Protein AF-A0A1B2IXC7-F1 (afdb_monomer_lite)

Organism: NCBI:txid240427

Structure (mmCIF, N/CA/C/O backbone):
data_AF-A0A1B2IXC7-F1
#
_entry.id   AF-A0A1B2IXC7-F1
#
loop_
_atom_site.group_PDB
_atom_site.id
_atom_site.type_symbol
_atom_site.label_atom_id
_atom_site.label_alt_id
_atom_site.label_comp_id
_atom_site.label_asym_id
_atom_site.label_entity_id
_atom_site.label_seq_id
_atom_site.pdbx_PDB_ins_code
_atom_site.Cartn_x
_atom_site.Cartn_y
_atom_site.Cartn_z
_atom_site.occupancy
_atom_site.B_iso_or_equiv
_atom_site.auth_seq_id
_atom_site.auth_comp_id
_atom_site.auth_asym_id
_atom_site.auth_atom_id
_atom_site.pdbx_PDB_model_num
ATOM 1 N N . MET A 1 1 ? 38.044 9.328 -27.432 1.00 54.00 1 MET A N 1
ATOM 2 C CA . MET A 1 1 ? 38.916 10.225 -26.639 1.00 54.00 1 MET A CA 1
ATOM 3 C C . MET A 1 1 ? 38.921 9.750 -25.191 1.00 54.00 1 MET A C 1
ATOM 5 O O . MET A 1 1 ? 37.853 9.432 -24.683 1.00 54.00 1 MET A O 1
ATOM 9 N N . ALA A 1 2 ? 40.086 9.636 -24.548 1.00 66.69 2 ALA A N 1
ATOM 10 C CA . ALA A 1 2 ? 40.189 9.178 -23.159 1.00 66.69 2 ALA A CA 1
ATOM 11 C C . ALA A 1 2 ? 39.837 10.315 -22.181 1.00 66.69 2 ALA A C 1
ATOM 13 O O . ALA A 1 2 ? 40.359 11.419 -22.311 1.00 66.69 2 ALA A O 1
ATOM 14 N N . GLN A 1 3 ? 38.949 10.057 -21.214 1.00 69.56 3 GLN A N 1
ATOM 15 C CA . GLN A 1 3 ? 38.568 11.042 -20.191 1.00 69.56 3 GLN A CA 1
ATOM 16 C C . GLN A 1 3 ? 39.761 11.434 -19.314 1.00 69.56 3 GLN A C 1
ATOM 18 O O . GLN A 1 3 ? 40.492 10.568 -18.823 1.00 69.56 3 GLN A O 1
ATOM 23 N N . THR A 1 4 ? 39.906 12.735 -19.053 1.00 83.31 4 THR A N 1
ATOM 24 C CA . THR A 1 4 ? 40.956 13.253 -18.168 1.00 83.31 4 THR A CA 1
ATOM 25 C C . THR A 1 4 ? 40.693 12.864 -16.711 1.00 83.31 4 THR A C 1
ATOM 27 O O . THR A 1 4 ? 39.558 12.618 -16.296 1.00 83.31 4 THR A O 1
ATOM 30 N N . VAL A 1 5 ? 41.746 12.832 -15.889 1.00 77.94 5 VAL A N 1
ATOM 31 C CA . VAL A 1 5 ? 41.642 12.509 -14.453 1.00 77.94 5 VAL A CA 1
ATOM 32 C C . VAL A 1 5 ? 40.684 13.471 -13.730 1.00 77.94 5 VAL A C 1
ATOM 34 O O . VAL A 1 5 ? 39.933 13.052 -12.849 1.00 77.94 5 VAL A O 1
ATOM 37 N N . ALA A 1 6 ? 40.648 14.741 -14.146 1.00 74.69 6 ALA A N 1
ATOM 38 C CA . ALA A 1 6 ? 39.720 15.745 -13.631 1.00 74.69 6 ALA A CA 1
ATOM 39 C C . ALA A 1 6 ? 38.260 15.453 -14.024 1.00 74.69 6 ALA A C 1
ATOM 41 O O . ALA A 1 6 ? 37.378 15.506 -13.168 1.00 74.69 6 ALA A O 1
ATOM 42 N N . GLN A 1 7 ? 38.006 15.060 -15.279 1.00 73.44 7 GLN A N 1
ATOM 43 C CA . GLN A 1 7 ? 36.675 14.645 -15.740 1.00 73.44 7 GLN A CA 1
ATOM 44 C C . GLN A 1 7 ? 36.192 13.385 -15.013 1.00 73.44 7 GLN A C 1
ATOM 46 O O . GLN A 1 7 ? 35.041 13.336 -14.587 1.00 73.44 7 GLN A O 1
ATOM 51 N N . LYS A 1 8 ? 37.074 12.401 -14.781 1.00 79.38 8 LYS A N 1
ATOM 52 C CA . LYS A 1 8 ? 36.745 11.206 -13.986 1.00 79.38 8 LYS A CA 1
ATOM 53 C C . LYS A 1 8 ? 36.368 11.556 -12.546 1.00 79.38 8 LYS A C 1
ATOM 55 O O . LYS A 1 8 ? 35.348 11.072 -12.063 1.00 79.38 8 LYS A O 1
ATOM 60 N N . LYS A 1 9 ? 37.138 12.417 -11.869 1.00 78.56 9 LYS A N 1
ATOM 61 C CA . LYS A 1 9 ? 36.837 12.856 -10.492 1.00 78.56 9 LYS A CA 1
ATOM 62 C C . LYS A 1 9 ? 35.530 13.655 -10.413 1.00 78.56 9 LYS A C 1
ATOM 64 O O . LYS A 1 9 ? 34.727 13.430 -9.508 1.00 78.56 9 LYS A O 1
ATOM 69 N N . ALA A 1 10 ? 35.279 14.540 -11.378 1.00 76.00 10 ALA A N 1
ATOM 70 C CA . ALA A 1 10 ? 34.028 15.291 -11.471 1.00 76.00 10 ALA A CA 1
ATOM 71 C C . ALA A 1 10 ? 32.824 14.364 -11.720 1.00 76.00 10 ALA A C 1
ATOM 73 O O . ALA A 1 10 ? 31.818 14.456 -11.015 1.00 76.00 10 ALA A O 1
ATOM 74 N N . GLN A 1 11 ? 32.961 13.408 -12.644 1.00 76.75 11 GLN A N 1
ATOM 75 C CA . GLN A 1 11 ? 31.938 12.404 -12.924 1.00 76.75 11 GLN A CA 1
ATOM 76 C C . GLN A 1 11 ? 31.669 11.522 -11.703 1.00 76.75 11 GLN A C 1
ATOM 78 O O . GLN A 1 11 ? 30.515 11.242 -11.408 1.00 76.75 11 GLN A O 1
ATOM 83 N N . GLN A 1 12 ? 32.698 11.109 -10.959 1.00 78.12 12 GLN A N 1
ATOM 84 C CA . GLN A 1 12 ? 32.545 10.332 -9.724 1.00 78.12 12 GLN A CA 1
ATOM 85 C C . GLN A 1 12 ? 31.779 11.106 -8.645 1.00 78.12 12 GLN A C 1
ATOM 87 O O . GLN A 1 12 ? 30.873 10.548 -8.029 1.00 78.12 12 GLN A O 1
ATOM 92 N N . LYS A 1 13 ? 32.084 12.394 -8.452 1.00 78.50 13 LYS A N 1
ATOM 93 C CA . LYS A 1 13 ? 31.391 13.244 -7.471 1.00 78.50 13 LYS A CA 1
ATOM 94 C C . LYS A 1 13 ? 29.926 13.483 -7.855 1.00 78.50 13 LYS A C 1
ATOM 96 O O . LYS A 1 13 ? 29.045 13.385 -7.003 1.00 78.50 13 LYS A O 1
ATOM 101 N N . TYR A 1 14 ? 29.655 13.715 -9.140 1.00 75.69 14 TYR A N 1
ATOM 102 C CA . TYR A 1 14 ? 28.294 13.794 -9.678 1.00 75.69 14 TYR A CA 1
ATOM 103 C C . TYR A 1 14 ? 27.549 12.462 -9.506 1.00 75.69 14 TYR A C 1
ATOM 105 O O . TYR A 1 14 ? 26.435 12.410 -8.992 1.00 75.69 14 TYR A O 1
ATOM 113 N N . ASN A 1 15 ? 28.209 11.356 -9.838 1.00 75.19 15 ASN A N 1
ATOM 114 C CA . ASN A 1 15 ? 27.675 10.009 -9.697 1.00 75.19 15 ASN A CA 1
ATOM 115 C C . ASN A 1 15 ? 27.314 9.672 -8.244 1.00 75.19 15 ASN A C 1
ATOM 117 O O . ASN A 1 15 ? 26.274 9.053 -8.008 1.00 75.19 15 ASN A O 1
ATOM 121 N N . ALA A 1 16 ? 28.144 10.075 -7.281 1.00 77.62 16 ALA A N 1
ATOM 122 C CA . ALA A 1 16 ? 27.875 9.886 -5.860 1.00 77.62 16 ALA A CA 1
ATOM 123 C C . ALA A 1 16 ? 26.639 10.680 -5.407 1.00 77.62 16 ALA A C 1
ATOM 125 O O . ALA A 1 16 ? 25.777 10.123 -4.733 1.00 77.62 16 ALA A O 1
ATOM 126 N N . LYS A 1 17 ? 26.504 11.940 -5.847 1.00 82.38 17 LYS A N 1
ATOM 127 C CA . LYS A 1 17 ? 25.357 12.801 -5.515 1.00 82.38 17 LYS A CA 1
ATOM 128 C C . LYS A 1 17 ? 24.043 12.338 -6.164 1.00 82.38 17 LYS A C 1
ATOM 130 O O . LYS A 1 17 ? 22.983 12.507 -5.578 1.00 82.38 17 LYS A O 1
ATOM 135 N N . HIS A 1 18 ? 24.112 11.718 -7.344 1.00 84.50 18 HIS A N 1
ATOM 136 C CA . HIS A 1 18 ? 22.951 11.242 -8.113 1.00 84.50 18 HIS A CA 1
ATOM 137 C C . HIS A 1 18 ? 22.810 9.709 -8.103 1.00 84.50 18 HIS A C 1
ATOM 139 O O . HIS A 1 18 ? 22.337 9.111 -9.072 1.00 84.50 18 HIS A O 1
ATOM 145 N N . LYS A 1 19 ? 23.265 9.039 -7.038 1.00 84.69 19 LYS A N 1
ATOM 146 C CA . LYS A 1 19 ? 23.310 7.569 -6.960 1.00 84.69 19 LYS A CA 1
ATOM 147 C C . LYS A 1 19 ? 21.934 6.924 -7.161 1.00 84.69 19 LYS A C 1
ATOM 149 O O . LYS A 1 19 ? 21.810 6.064 -8.030 1.00 84.69 19 LYS A O 1
ATOM 154 N N . GLU A 1 20 ? 20.911 7.386 -6.444 1.00 85.19 20 GLU A N 1
ATOM 155 C CA . GLU A 1 20 ? 19.559 6.810 -6.517 1.00 85.19 20 GLU A CA 1
ATOM 156 C C . GLU A 1 20 ? 18.888 7.058 -7.871 1.00 85.19 20 GLU A C 1
ATOM 158 O O . GLU A 1 20 ? 18.336 6.141 -8.478 1.00 85.19 20 GLU A O 1
ATOM 163 N N . GLN A 1 21 ? 19.032 8.266 -8.423 1.00 87.06 21 GLN A N 1
ATOM 164 C CA . GLN A 1 21 ? 18.511 8.588 -9.753 1.00 87.06 21 GLN A CA 1
ATOM 165 C C . GLN A 1 21 ? 19.156 7.713 -10.839 1.00 87.06 21 GLN A C 1
ATOM 167 O O . GLN A 1 21 ? 18.466 7.214 -11.727 1.00 87.06 21 GLN A O 1
ATOM 172 N N . ARG A 1 22 ? 20.473 7.477 -10.761 1.00 88.94 22 ARG A N 1
ATOM 173 C CA . ARG A 1 22 ? 21.173 6.582 -11.697 1.00 88.94 22 ARG A CA 1
ATOM 174 C C . ARG A 1 22 ? 20.756 5.129 -11.522 1.00 88.94 22 ARG A C 1
ATOM 176 O O . ARG A 1 22 ? 20.565 4.449 -12.525 1.00 88.94 22 ARG A O 1
ATOM 183 N N . LYS A 1 23 ? 20.593 4.666 -10.280 1.00 90.19 23 LYS A N 1
ATOM 184 C CA . LYS A 1 23 ? 20.101 3.318 -9.971 1.00 90.19 23 LYS A CA 1
ATOM 185 C C . LYS A 1 23 ? 18.727 3.092 -10.610 1.00 90.19 23 LYS A C 1
ATOM 187 O O . LYS A 1 23 ? 18.564 2.138 -11.366 1.00 90.19 23 LYS A O 1
ATOM 192 N N . LEU A 1 24 ? 17.793 4.028 -10.426 1.00 91.50 24 LEU A N 1
ATOM 193 C CA . LEU A 1 24 ? 16.476 3.986 -11.065 1.00 91.50 24 LEU A CA 1
ATOM 194 C C . LEU A 1 24 ? 16.573 3.962 -12.597 1.00 91.50 24 LEU A C 1
ATOM 196 O O . LEU A 1 24 ? 15.934 3.134 -13.242 1.00 91.50 24 LEU A O 1
ATOM 200 N N . MET A 1 25 ? 17.379 4.847 -13.194 1.00 91.69 25 MET A N 1
ATOM 201 C CA . MET A 1 25 ? 17.546 4.885 -14.652 1.00 91.69 25 MET A CA 1
ATOM 202 C C . MET A 1 25 ? 18.156 3.595 -15.202 1.00 91.69 25 MET A C 1
ATOM 204 O O . MET A 1 25 ? 17.725 3.126 -16.254 1.00 91.69 25 MET A O 1
ATOM 208 N N . SER A 1 26 ? 19.106 2.998 -14.479 1.00 93.38 26 SER A N 1
ATOM 209 C CA . SER A 1 26 ? 19.686 1.706 -14.836 1.00 93.38 26 SER A CA 1
ATOM 210 C C . SER A 1 26 ? 18.612 0.624 -14.883 1.00 93.38 26 SER A C 1
ATOM 212 O O . SER A 1 26 ? 18.475 -0.025 -15.913 1.00 93.38 26 SER A O 1
ATOM 214 N N . TYR A 1 27 ? 17.799 0.477 -13.830 1.00 94.75 27 TYR A N 1
ATOM 215 C CA . TYR A 1 27 ? 16.723 -0.520 -13.815 1.00 94.75 27 TYR A CA 1
ATOM 216 C C . TYR A 1 27 ? 15.694 -0.284 -14.919 1.00 94.75 27 TYR A C 1
ATOM 218 O O . TYR A 1 27 ? 15.317 -1.227 -15.609 1.00 94.75 27 TYR A O 1
ATOM 226 N N . ARG A 1 28 ? 15.285 0.972 -15.147 1.00 94.75 28 ARG A N 1
ATOM 227 C CA . ARG A 1 28 ? 14.349 1.311 -16.232 1.00 94.75 28 ARG A CA 1
ATOM 228 C C . ARG A 1 28 ? 14.904 0.927 -17.599 1.00 94.75 28 ARG A C 1
ATOM 230 O O . ARG A 1 28 ? 14.158 0.425 -18.434 1.00 94.75 28 ARG A O 1
ATOM 237 N N . ASN A 1 29 ? 16.187 1.177 -17.847 1.00 96.31 29 ASN A N 1
ATOM 238 C CA . ASN A 1 29 ? 16.812 0.832 -19.119 1.00 96.31 29 ASN A CA 1
ATOM 239 C C . ASN A 1 29 ? 16.944 -0.682 -19.288 1.00 96.31 29 ASN A C 1
ATOM 241 O O . ASN A 1 29 ? 16.576 -1.189 -20.343 1.00 96.31 29 ASN A O 1
ATOM 245 N N . THR A 1 30 ? 17.386 -1.399 -18.253 1.00 96.38 30 THR A N 1
ATOM 246 C CA . THR A 1 30 ? 17.458 -2.865 -18.278 1.00 96.38 30 THR A CA 1
ATOM 247 C C . THR A 1 30 ? 16.083 -3.481 -18.530 1.00 96.38 30 THR A C 1
ATOM 249 O O . THR A 1 30 ? 15.955 -4.303 -19.429 1.00 96.38 30 THR A O 1
ATOM 252 N N . ALA A 1 31 ? 15.043 -3.029 -17.822 1.00 96.31 31 ALA A N 1
ATOM 253 C CA . ALA A 1 31 ? 13.677 -3.516 -18.011 1.00 96.31 31 ALA A CA 1
ATOM 254 C C . ALA A 1 31 ? 13.157 -3.245 -19.431 1.00 96.31 31 ALA A C 1
ATOM 256 O O . ALA A 1 31 ? 12.596 -4.132 -20.064 1.00 96.31 31 ALA A O 1
ATOM 257 N N . ARG A 1 32 ? 13.396 -2.044 -19.977 1.00 96.81 32 ARG A N 1
ATOM 258 C CA . ARG A 1 32 ? 13.026 -1.722 -21.368 1.00 96.81 32 ARG A CA 1
ATOM 259 C C . ARG A 1 32 ? 13.704 -2.640 -22.374 1.00 96.81 32 ARG A C 1
ATOM 261 O O . ARG A 1 32 ? 13.059 -3.071 -23.321 1.00 96.81 32 ARG A O 1
ATOM 268 N N . VAL A 1 33 ? 15.001 -2.885 -22.198 1.00 97.81 33 VAL A N 1
ATOM 269 C CA . VAL A 1 33 ? 15.768 -3.759 -23.089 1.00 97.81 33 VAL A CA 1
ATOM 270 C C . VAL A 1 33 ? 15.272 -5.199 -22.976 1.00 97.81 33 VAL A C 1
ATOM 272 O O . VAL A 1 33 ? 15.069 -5.831 -24.005 1.00 97.81 33 VAL A O 1
ATOM 275 N N . PHE A 1 34 ? 15.010 -5.686 -21.760 1.00 97.94 34 PHE A N 1
ATOM 276 C CA . PHE A 1 34 ? 14.420 -7.004 -21.528 1.00 97.94 34 PHE A CA 1
ATOM 277 C C . PHE A 1 34 ? 13.087 -7.160 -22.267 1.00 97.94 34 PHE A C 1
ATOM 279 O O . PHE A 1 34 ? 12.981 -7.998 -23.155 1.00 97.94 34 PHE A O 1
ATOM 286 N N . ILE A 1 35 ? 12.126 -6.275 -21.994 1.00 97.38 35 ILE A N 1
ATOM 287 C CA . ILE A 1 35 ? 10.786 -6.308 -22.601 1.00 97.38 35 ILE A CA 1
ATOM 288 C C . ILE A 1 35 ? 10.852 -6.217 -24.130 1.00 97.38 35 ILE A C 1
ATOM 290 O O . ILE A 1 35 ? 10.100 -6.888 -24.823 1.00 97.38 35 ILE A O 1
ATOM 294 N N . ARG A 1 36 ? 11.738 -5.375 -24.677 1.00 96.94 36 ARG A N 1
ATOM 295 C CA . ARG A 1 36 ? 11.795 -5.128 -26.124 1.00 96.94 36 ARG A CA 1
ATOM 296 C C . ARG A 1 36 ? 12.518 -6.222 -26.908 1.00 96.94 36 ARG A C 1
ATOM 298 O O . ARG A 1 36 ? 12.202 -6.410 -28.079 1.00 96.94 36 ARG A O 1
ATOM 305 N N . SER A 1 37 ? 13.532 -6.843 -26.313 1.00 97.44 37 SER A N 1
ATOM 306 C CA . SER A 1 37 ? 14.498 -7.656 -27.058 1.00 97.44 37 SER A CA 1
ATOM 307 C C . SER A 1 37 ? 14.591 -9.106 -26.595 1.00 97.44 37 SER A C 1
ATOM 309 O O . SER A 1 37 ? 15.146 -9.912 -27.336 1.00 97.44 37 SER A O 1
ATOM 311 N N . TYR A 1 38 ? 14.117 -9.431 -25.389 1.00 97.69 38 TYR A N 1
ATOM 312 C CA . TYR A 1 38 ? 14.352 -10.736 -24.763 1.00 97.69 38 TYR A CA 1
ATOM 313 C C . TYR A 1 38 ? 13.089 -11.415 -24.228 1.00 97.69 38 TYR A C 1
ATOM 315 O O . TYR A 1 38 ? 13.065 -12.639 -24.194 1.00 97.69 38 TYR A O 1
ATOM 323 N N . ALA A 1 39 ? 12.081 -10.650 -23.804 1.00 97.00 39 ALA A N 1
ATOM 324 C CA . ALA A 1 39 ? 10.889 -11.197 -23.169 1.00 97.00 39 ALA A CA 1
ATOM 325 C C . ALA A 1 39 ? 10.103 -12.116 -24.115 1.00 97.00 39 ALA A C 1
ATOM 327 O O . ALA A 1 39 ? 9.834 -11.765 -25.267 1.00 97.00 39 ALA A O 1
ATOM 328 N N . THR A 1 40 ? 9.731 -13.279 -23.592 1.00 98.50 40 THR A N 1
ATOM 329 C CA . THR A 1 40 ? 8.764 -14.205 -24.185 1.00 98.50 40 THR A CA 1
ATOM 330 C C . THR A 1 40 ? 7.333 -13.793 -23.833 1.00 98.50 40 THR A C 1
ATOM 332 O 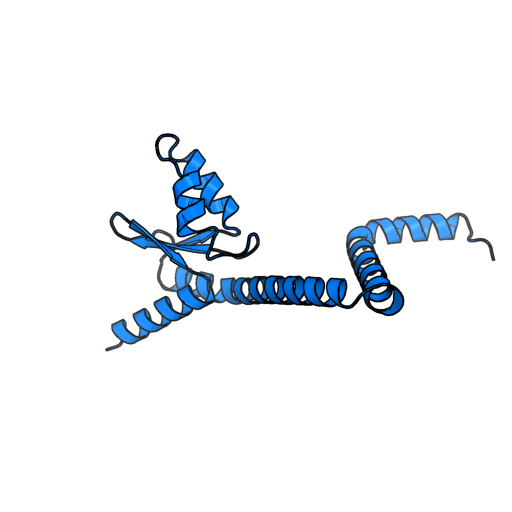O . THR A 1 40 ? 7.122 -12.933 -22.977 1.00 98.50 40 THR A O 1
ATOM 335 N N . ASP A 1 41 ? 6.332 -14.413 -24.462 1.00 98.12 41 ASP A N 1
ATOM 336 C CA . ASP A 1 41 ? 4.926 -14.148 -24.129 1.00 98.12 41 ASP A CA 1
ATOM 337 C C . ASP A 1 41 ? 4.605 -14.480 -22.658 1.00 98.12 41 ASP A C 1
ATOM 339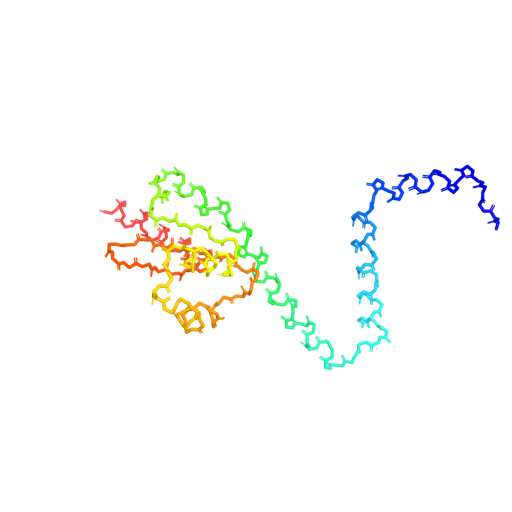 O O . ASP A 1 41 ? 3.873 -13.730 -22.010 1.00 98.12 41 ASP A O 1
ATOM 343 N N . ASP A 1 42 ? 5.215 -15.534 -22.104 1.00 98.12 42 ASP A N 1
ATOM 344 C CA . ASP A 1 42 ? 5.068 -15.909 -20.692 1.00 98.12 42 ASP A CA 1
ATOM 345 C C . ASP A 1 42 ? 5.671 -14.842 -19.763 1.00 98.12 42 ASP A C 1
ATOM 347 O O . ASP A 1 42 ? 5.020 -14.413 -18.806 1.00 98.12 42 ASP A O 1
ATOM 351 N N . ASP A 1 43 ? 6.869 -14.333 -20.087 1.00 97.94 43 ASP A N 1
ATOM 352 C CA . ASP A 1 43 ? 7.489 -13.232 -19.336 1.00 97.94 43 ASP A CA 1
ATOM 353 C C . ASP A 1 43 ? 6.599 -11.981 -19.363 1.00 97.94 43 ASP A C 1
ATOM 355 O O . ASP A 1 43 ? 6.447 -11.281 -18.361 1.00 97.94 43 ASP A O 1
ATOM 359 N N . LEU A 1 44 ? 6.001 -11.669 -20.518 1.00 97.94 44 LEU A N 1
ATOM 360 C CA . LEU A 1 44 ? 5.111 -10.518 -20.657 1.00 97.94 44 LEU A CA 1
ATOM 361 C C . LEU A 1 44 ? 3.831 -10.688 -19.829 1.00 97.94 44 LEU A C 1
ATOM 363 O O . LEU A 1 44 ? 3.385 -9.713 -19.219 1.00 97.94 44 LEU A O 1
ATOM 367 N N . ALA A 1 45 ? 3.264 -11.894 -19.769 1.00 98.00 45 ALA A N 1
ATOM 368 C CA . ALA A 1 45 ? 2.092 -12.194 -18.947 1.00 98.00 45 ALA A CA 1
ATOM 369 C C . ALA A 1 45 ? 2.394 -12.070 -17.439 1.00 98.00 45 ALA A C 1
ATOM 371 O O . ALA A 1 45 ? 1.620 -11.460 -16.688 1.00 98.00 45 ALA A O 1
ATOM 372 N N . GLU A 1 46 ? 3.548 -12.570 -16.989 1.00 97.19 46 GLU A N 1
ATOM 373 C CA . GLU A 1 46 ? 4.004 -12.385 -15.607 1.00 97.19 46 GLU A CA 1
ATOM 374 C C . GLU A 1 46 ? 4.214 -10.894 -15.295 1.00 97.19 46 GLU A C 1
ATOM 376 O O . GLU A 1 46 ? 3.689 -10.373 -14.305 1.00 97.19 46 GLU A O 1
ATOM 381 N N . LEU A 1 47 ? 4.916 -10.167 -16.172 1.00 96.81 47 LEU A N 1
ATOM 382 C CA . LEU A 1 47 ? 5.161 -8.734 -16.004 1.00 96.81 47 LEU A CA 1
ATOM 383 C C . LEU A 1 47 ? 3.861 -7.926 -15.949 1.00 96.81 47 LEU A C 1
ATOM 385 O O . LEU A 1 47 ? 3.766 -6.999 -15.145 1.00 96.81 47 LEU A O 1
ATOM 389 N N . GLN A 1 48 ? 2.851 -8.272 -16.751 1.00 97.12 48 GLN A N 1
ATOM 390 C CA . GLN A 1 48 ? 1.527 -7.649 -16.671 1.00 97.12 48 GLN A CA 1
ATOM 391 C C . GLN A 1 48 ? 0.896 -7.854 -15.291 1.00 97.12 48 GLN A C 1
ATOM 393 O O . GLN A 1 48 ? 0.417 -6.888 -14.693 1.00 97.12 48 GLN A O 1
ATOM 398 N N . THR A 1 49 ? 0.967 -9.069 -14.747 1.00 95.94 49 THR A N 1
ATOM 399 C CA . THR A 1 49 ? 0.461 -9.385 -13.402 1.00 95.94 49 THR A CA 1
ATOM 400 C C . THR A 1 49 ? 1.173 -8.553 -12.330 1.00 95.94 49 THR A C 1
ATOM 402 O O . THR A 1 49 ? 0.524 -7.908 -11.500 1.00 95.94 49 THR A O 1
ATOM 405 N N . LEU A 1 50 ? 2.506 -8.470 -12.395 1.00 95.38 50 LEU A N 1
ATOM 406 C CA . LEU A 1 50 ? 3.310 -7.647 -11.484 1.00 95.38 50 LEU A CA 1
ATOM 407 C C . LEU A 1 50 ? 2.979 -6.152 -11.609 1.00 95.38 50 LEU A C 1
ATOM 409 O O . LEU A 1 50 ? 2.872 -5.445 -10.604 1.00 95.38 50 LEU A O 1
ATOM 413 N N . MET A 1 51 ? 2.788 -5.656 -12.834 1.00 95.31 51 MET A N 1
ATOM 414 C CA . MET A 1 51 ? 2.408 -4.267 -13.095 1.00 95.31 51 MET A CA 1
ATOM 415 C C . MET A 1 51 ? 1.017 -3.943 -12.548 1.00 95.31 51 MET A C 1
ATOM 417 O O . MET A 1 51 ? 0.829 -2.858 -11.992 1.00 95.31 51 MET A O 1
ATOM 421 N N . MET A 1 52 ? 0.058 -4.864 -12.673 1.00 95.44 52 MET A N 1
ATOM 422 C CA . MET A 1 52 ? -1.288 -4.711 -12.119 1.00 95.44 52 MET A CA 1
ATOM 423 C C . MET A 1 52 ? -1.253 -4.672 -10.590 1.00 95.44 52 MET A C 1
ATOM 425 O O . MET A 1 52 ? -1.752 -3.707 -10.008 1.00 95.44 52 MET A O 1
ATOM 429 N N . SER A 1 53 ? -0.590 -5.642 -9.949 1.00 94.44 53 SER A N 1
ATOM 430 C CA . SER A 1 53 ? -0.425 -5.670 -8.487 1.00 94.44 53 SER A CA 1
ATOM 431 C C . SER A 1 53 ? 0.265 -4.398 -7.978 1.00 94.44 53 SER A C 1
ATOM 433 O O . SER A 1 53 ? -0.237 -3.726 -7.075 1.00 94.44 53 SER A O 1
ATOM 435 N N . ARG A 1 54 ? 1.357 -3.954 -8.621 1.00 95.88 54 ARG A N 1
ATOM 436 C CA . ARG A 1 54 ? 2.043 -2.722 -8.202 1.00 95.88 54 ARG A CA 1
ATOM 437 C C . ARG A 1 54 ? 1.204 -1.462 -8.421 1.00 95.88 54 ARG A C 1
ATOM 439 O O . ARG A 1 54 ? 1.283 -0.534 -7.615 1.00 95.88 54 ARG A O 1
ATOM 446 N N . SER A 1 55 ? 0.422 -1.405 -9.498 1.00 96.00 55 SER A N 1
ATOM 447 C CA . SER A 1 55 ? -0.490 -0.286 -9.765 1.00 96.00 55 SER A CA 1
ATOM 448 C C . SER A 1 55 ? -1.586 -0.190 -8.706 1.00 96.00 55 SER A C 1
ATOM 450 O O . SER A 1 55 ? -1.890 0.917 -8.265 1.00 96.00 55 SER A O 1
ATOM 452 N N . LEU A 1 56 ? -2.119 -1.331 -8.259 1.00 94.12 56 LEU A N 1
ATOM 453 C CA . LEU A 1 56 ? -3.079 -1.403 -7.160 1.00 94.12 56 LEU A CA 1
ATOM 454 C C . LEU A 1 56 ? -2.475 -0.834 -5.870 1.00 94.12 56 LEU A C 1
ATOM 456 O O . LEU A 1 56 ? -3.004 0.135 -5.335 1.00 94.12 56 LEU A O 1
ATOM 460 N N . VAL A 1 57 ? -1.309 -1.337 -5.449 1.00 95.69 57 VAL A N 1
ATOM 461 C CA . VAL A 1 57 ? -0.598 -0.833 -4.260 1.00 95.69 57 VAL A CA 1
ATOM 462 C C . VAL A 1 57 ? -0.357 0.677 -4.338 1.00 95.69 57 VAL A C 1
ATOM 464 O O . VAL A 1 57 ? -0.595 1.403 -3.375 1.00 95.69 57 VAL A O 1
ATOM 467 N N . ASN A 1 58 ? 0.116 1.174 -5.486 1.00 96.06 58 ASN A N 1
ATOM 468 C CA . ASN A 1 58 ? 0.359 2.605 -5.670 1.00 96.06 58 ASN A CA 1
ATOM 469 C C . ASN A 1 58 ? -0.936 3.425 -5.547 1.00 96.06 58 ASN A C 1
ATOM 471 O O . ASN A 1 58 ? -0.896 4.531 -5.012 1.00 96.06 58 ASN A O 1
ATOM 475 N N . ARG A 1 59 ? -2.065 2.901 -6.041 1.00 95.19 59 ARG A N 1
ATOM 476 C CA . ARG A 1 59 ? -3.374 3.553 -5.940 1.00 95.19 59 ARG A CA 1
ATOM 477 C C . ARG A 1 59 ? -3.855 3.618 -4.495 1.00 95.19 59 ARG A C 1
ATOM 479 O O . ARG A 1 59 ? -4.253 4.695 -4.073 1.00 95.19 59 ARG A O 1
ATOM 486 N N . GLU A 1 60 ? -3.786 2.515 -3.751 1.00 94.94 60 GLU A N 1
ATOM 487 C CA . GLU A 1 60 ? -4.185 2.502 -2.336 1.00 94.94 60 GLU A CA 1
ATOM 488 C C . GLU A 1 60 ? -3.320 3.472 -1.521 1.00 94.94 60 GLU A C 1
ATOM 490 O O . GLU A 1 60 ? -3.835 4.316 -0.795 1.00 94.94 60 GLU A O 1
ATOM 495 N N . ARG A 1 61 ? -1.997 3.467 -1.735 1.00 95.12 61 ARG A N 1
ATOM 496 C CA . ARG A 1 61 ? -1.090 4.416 -1.067 1.00 95.12 61 ARG A CA 1
ATOM 497 C C . ARG A 1 61 ? -1.376 5.875 -1.405 1.00 95.12 61 ARG A C 1
ATOM 499 O O . ARG A 1 61 ? -1.219 6.732 -0.544 1.00 95.12 61 ARG A O 1
ATOM 506 N N . ALA A 1 62 ? -1.790 6.172 -2.635 1.00 96.12 62 ALA A N 1
ATOM 507 C CA . ALA A 1 62 ? -2.150 7.534 -3.025 1.00 96.12 62 ALA A CA 1
ATOM 508 C C . ALA A 1 62 ? -3.387 8.063 -2.276 1.00 96.12 62 ALA A C 1
ATOM 510 O O . ALA A 1 62 ? -3.575 9.276 -2.218 1.00 96.12 62 ALA A O 1
ATOM 511 N N . GLN A 1 63 ? -4.204 7.173 -1.705 1.00 94.62 63 GLN A N 1
ATOM 512 C CA . GLN A 1 63 ? -5.401 7.515 -0.939 1.00 94.62 63 GLN A CA 1
ATOM 513 C C . GLN A 1 63 ? -5.150 7.640 0.572 1.00 94.62 63 GLN A C 1
ATOM 515 O O . GLN A 1 63 ? -6.008 8.164 1.279 1.00 94.62 63 GLN A O 1
ATOM 520 N N . LEU A 1 64 ? -3.985 7.219 1.081 1.00 94.69 64 LEU A N 1
ATOM 521 C CA . LEU A 1 64 ? -3.642 7.337 2.505 1.00 94.69 64 LEU A CA 1
ATOM 522 C C . LEU A 1 64 ? -3.839 8.750 3.075 1.00 94.69 64 LEU A C 1
ATOM 524 O O . LEU A 1 64 ? -4.470 8.854 4.126 1.00 94.69 64 LEU A O 1
ATOM 528 N N . PRO A 1 65 ? -3.429 9.838 2.387 1.00 96.06 65 PRO A N 1
ATOM 529 C CA . PRO A 1 65 ? -3.640 11.187 2.908 1.00 96.06 65 PRO A CA 1
ATOM 530 C C . PRO A 1 65 ? -5.117 11.525 3.140 1.00 96.06 65 PRO A C 1
ATOM 532 O O . PRO A 1 65 ? -5.435 12.322 4.016 1.00 96.06 65 PRO A O 1
ATOM 535 N N . THR A 1 66 ? -6.031 10.924 2.370 1.00 95.06 66 THR A N 1
ATOM 536 C CA . THR A 1 66 ? -7.472 11.081 2.588 1.00 95.06 66 THR A CA 1
ATOM 537 C C . THR A 1 66 ? -7.882 10.427 3.903 1.00 95.06 66 THR A C 1
ATOM 539 O O . THR A 1 66 ? -8.519 11.082 4.721 1.00 95.06 66 THR A O 1
ATOM 542 N N . VAL A 1 67 ? -7.469 9.180 4.151 1.00 94.88 67 VAL A N 1
ATOM 543 C CA . VAL A 1 67 ? -7.761 8.479 5.415 1.00 94.88 67 VAL A CA 1
ATOM 544 C C . VAL A 1 67 ? -7.161 9.231 6.607 1.00 94.88 67 VAL A C 1
ATOM 546 O O . VAL A 1 67 ? -7.858 9.473 7.587 1.00 94.88 67 VAL A O 1
ATOM 549 N N . GLU A 1 68 ? -5.906 9.670 6.506 1.00 94.75 68 GLU A N 1
ATOM 550 C CA . GLU A 1 68 ? -5.224 10.458 7.544 1.00 94.75 68 GLU A CA 1
ATOM 551 C C . GLU A 1 68 ? -5.952 11.778 7.846 1.00 94.75 68 GLU A C 1
ATOM 553 O O . GLU A 1 68 ? -6.112 12.160 9.011 1.00 94.75 68 GLU A O 1
ATOM 558 N N . ALA A 1 69 ? -6.433 12.469 6.806 1.00 94.44 69 ALA A N 1
ATOM 559 C CA . ALA A 1 69 ? -7.216 13.689 6.962 1.00 94.44 69 ALA A CA 1
ATOM 560 C C . ALA A 1 69 ? -8.539 13.420 7.694 1.00 94.44 69 ALA A C 1
ATOM 562 O O . ALA A 1 69 ? -8.866 14.156 8.626 1.00 94.44 69 ALA A O 1
ATOM 563 N N . TYR A 1 70 ? -9.255 12.343 7.341 1.00 93.31 70 TYR A N 1
ATOM 564 C CA . TYR A 1 70 ? -10.463 11.917 8.059 1.00 93.31 70 TYR A CA 1
ATOM 565 C C . TYR A 1 70 ? -10.166 11.584 9.524 1.00 93.31 70 TYR A C 1
ATOM 567 O O . TYR A 1 70 ? -10.857 12.068 10.420 1.00 93.31 70 TYR A O 1
ATOM 575 N N . MET A 1 71 ? -9.114 10.805 9.792 1.00 93.75 71 MET A N 1
ATOM 576 C CA . MET A 1 71 ? -8.716 10.466 11.162 1.00 93.75 71 MET A CA 1
ATOM 577 C C . MET A 1 71 ? -8.476 11.708 12.011 1.00 93.75 71 MET A C 1
ATOM 579 O O . MET A 1 71 ? -8.908 11.760 13.161 1.00 93.75 71 MET A O 1
ATOM 583 N N . THR A 1 72 ? -7.797 12.697 11.432 1.00 94.44 72 THR A N 1
ATOM 584 C CA . THR A 1 72 ? -7.467 13.953 12.104 1.00 94.44 72 THR A CA 1
ATOM 585 C C . THR A 1 72 ? -8.715 14.802 12.337 1.00 94.44 72 THR A C 1
ATOM 587 O O . THR A 1 72 ? -8.893 15.342 13.424 1.00 94.44 72 THR A O 1
ATOM 590 N N . ALA A 1 73 ? -9.596 14.913 11.339 1.00 93.50 73 ALA A N 1
ATOM 591 C CA . ALA A 1 73 ? -10.806 15.730 11.423 1.00 93.50 73 ALA A CA 1
ATOM 592 C C . ALA A 1 73 ? -11.824 15.204 12.450 1.00 93.50 73 ALA A C 1
ATOM 594 O O . ALA A 1 73 ? -12.534 15.999 13.064 1.00 93.50 73 ALA A O 1
ATOM 595 N N . HIS A 1 74 ? -11.880 13.883 12.647 1.00 91.19 74 HIS A N 1
ATOM 596 C CA . HIS A 1 74 ? -12.859 13.223 13.518 1.00 91.19 74 HIS A CA 1
ATOM 597 C C . HIS A 1 74 ? -12.257 12.623 14.803 1.00 91.19 74 HIS A C 1
ATOM 599 O O . HIS A 1 74 ? -12.955 11.890 15.503 1.00 91.19 74 HIS A O 1
ATOM 605 N N . ASP A 1 75 ? -10.987 12.913 15.109 1.00 92.25 75 ASP A N 1
ATOM 606 C CA . ASP A 1 75 ? -10.266 12.411 16.293 1.00 92.25 75 ASP A CA 1
ATOM 607 C C . ASP A 1 75 ? -10.352 10.875 16.448 1.00 92.25 75 ASP A C 1
ATOM 609 O O . ASP A 1 75 ? -10.763 10.324 17.471 1.00 92.25 75 ASP A O 1
ATOM 613 N N . LEU A 1 76 ? -10.022 10.154 15.369 1.00 90.81 76 LEU A N 1
ATOM 614 C CA . LEU A 1 76 ? -10.170 8.692 15.282 1.00 90.81 76 LEU A CA 1
ATOM 615 C C . LEU A 1 76 ? -8.876 7.917 15.559 1.00 90.81 76 LEU A C 1
ATOM 617 O O . LEU A 1 76 ? -8.843 6.712 15.321 1.00 90.81 76 LEU A O 1
ATOM 621 N N . ALA A 1 77 ? -7.822 8.562 16.064 1.00 89.31 77 ALA A N 1
ATOM 622 C CA . ALA A 1 77 ? -6.513 7.927 16.264 1.00 89.31 77 ALA A CA 1
ATOM 623 C C . ALA A 1 77 ? -6.565 6.682 17.177 1.00 89.31 77 ALA A C 1
ATOM 625 O O . ALA A 1 77 ? -5.845 5.714 16.949 1.00 89.31 77 ALA A O 1
ATOM 626 N N . ASP A 1 78 ? -7.470 6.660 18.159 1.00 89.56 78 ASP A N 1
ATOM 627 C CA . ASP A 1 78 ? -7.650 5.506 19.053 1.00 89.56 78 ASP A CA 1
ATOM 628 C C . ASP A 1 78 ? -8.473 4.369 18.426 1.00 89.56 78 ASP A C 1
ATOM 630 O O . ASP A 1 78 ? -8.425 3.221 18.878 1.00 89.56 78 ASP A O 1
ATOM 634 N N . LYS A 1 79 ? -9.250 4.685 17.384 1.00 91.56 79 LYS A N 1
ATOM 635 C CA . LYS A 1 79 ? -10.199 3.771 16.733 1.00 91.56 79 LYS A CA 1
ATOM 636 C C . LYS A 1 79 ? -9.697 3.244 15.399 1.00 91.56 79 LYS A C 1
ATOM 638 O O . LYS A 1 79 ? -10.225 2.243 14.925 1.00 91.56 79 LYS A O 1
ATOM 643 N N . LEU A 1 80 ? -8.720 3.899 14.784 1.00 94.94 80 LEU A N 1
ATOM 644 C CA . LEU A 1 80 ? -8.234 3.552 13.460 1.00 94.94 80 LEU A CA 1
ATOM 645 C C . LEU A 1 80 ? -6.707 3.537 13.445 1.00 94.94 80 LEU A C 1
ATOM 647 O O . LEU A 1 80 ? -6.069 4.476 13.911 1.00 94.94 80 LEU A O 1
ATOM 651 N N . ILE A 1 81 ? -6.123 2.464 12.915 1.00 95.56 81 ILE A N 1
ATOM 652 C CA . ILE A 1 81 ? -4.675 2.328 12.737 1.00 95.56 81 ILE A CA 1
ATOM 653 C C . ILE A 1 81 ? -4.379 2.110 11.261 1.00 95.56 81 ILE A C 1
ATOM 655 O O . ILE A 1 81 ? -5.033 1.308 10.595 1.00 95.56 81 ILE A O 1
ATOM 659 N N . ILE A 1 82 ? -3.365 2.811 10.767 1.00 96.38 82 ILE A N 1
ATOM 660 C CA . ILE A 1 82 ? -2.820 2.616 9.430 1.00 96.38 82 ILE A CA 1
ATOM 661 C C . ILE A 1 82 ? -1.550 1.782 9.558 1.00 96.38 82 ILE A C 1
ATOM 663 O O . ILE A 1 82 ? -0.572 2.215 10.166 1.00 96.38 82 ILE A O 1
ATOM 667 N N . TRP A 1 83 ? -1.562 0.596 8.963 1.00 96.69 83 TRP A N 1
ATOM 668 C CA . TRP A 1 83 ? -0.389 -0.253 8.829 1.00 96.69 83 TRP A CA 1
ATOM 669 C C . TRP A 1 83 ? 0.200 -0.076 7.439 1.00 96.69 83 TRP A C 1
ATOM 671 O O . TRP A 1 83 ? -0.488 -0.260 6.434 1.00 96.69 83 TRP A O 1
ATOM 681 N N . ASP A 1 84 ? 1.483 0.270 7.377 1.00 94.44 84 ASP A N 1
ATOM 682 C CA . ASP A 1 84 ? 2.172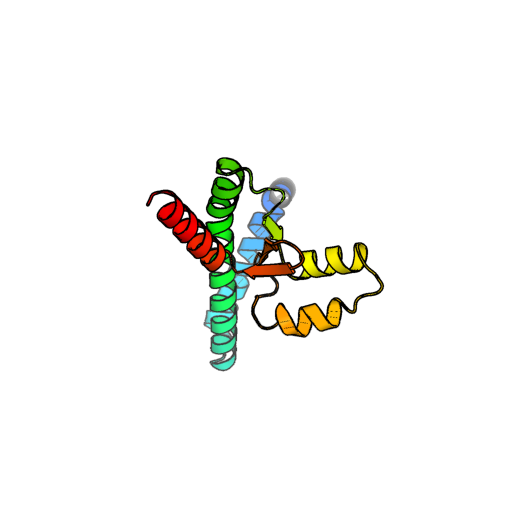 0.533 6.114 1.00 94.44 84 ASP A CA 1
ATOM 683 C C . ASP A 1 84 ? 2.206 -0.700 5.205 1.00 94.44 84 ASP A C 1
ATOM 685 O O . ASP A 1 84 ? 2.135 -0.576 3.978 1.00 94.44 84 ASP A O 1
ATOM 689 N N . ARG A 1 85 ? 2.322 -1.887 5.807 1.00 95.75 85 ARG A N 1
ATOM 690 C CA . ARG A 1 85 ? 2.265 -3.196 5.154 1.00 95.75 85 ARG A CA 1
ATOM 691 C C . ARG A 1 85 ? 1.561 -4.204 6.066 1.00 95.75 85 ARG A C 1
ATOM 693 O O . ARG A 1 85 ? 1.613 -4.050 7.289 1.00 95.75 85 ARG A O 1
ATOM 700 N N . PRO A 1 86 ? 1.005 -5.298 5.519 1.00 96.50 86 PRO A N 1
ATOM 701 C CA . PRO A 1 86 ? 0.404 -6.355 6.325 1.00 96.50 86 PRO A CA 1
ATOM 702 C C . PRO A 1 86 ? 1.417 -7.006 7.286 1.00 96.50 86 PRO A C 1
ATOM 704 O O . PRO A 1 86 ? 1.086 -7.337 8.418 1.00 96.50 86 PRO A O 1
ATOM 707 N N . GLU A 1 87 ? 2.682 -7.130 6.874 1.00 95.50 87 GLU A N 1
ATOM 708 C CA . GLU A 1 87 ? 3.757 -7.667 7.726 1.00 95.50 87 GLU A CA 1
ATOM 709 C C . GLU A 1 87 ? 4.027 -6.802 8.967 1.00 95.50 87 GLU A C 1
ATOM 711 O O . GLU A 1 87 ? 4.396 -7.330 10.017 1.00 95.50 87 GLU A O 1
ATOM 716 N N . ASP A 1 88 ? 3.841 -5.482 8.864 1.00 95.94 88 ASP A N 1
ATOM 717 C CA . ASP A 1 88 ? 4.058 -4.566 9.987 1.00 95.94 88 ASP A CA 1
ATOM 718 C C . ASP A 1 88 ? 2.969 -4.772 11.057 1.00 95.94 88 ASP A C 1
ATOM 720 O O . ASP A 1 88 ? 3.272 -4.786 12.251 1.00 95.94 88 ASP A O 1
ATOM 724 N N . LEU A 1 89 ? 1.728 -5.044 10.626 1.00 94.88 89 LEU A N 1
ATOM 725 C CA . LEU A 1 89 ? 0.626 -5.473 11.496 1.00 94.88 89 LEU A CA 1
ATOM 726 C C . LEU A 1 89 ? 0.969 -6.790 12.197 1.00 94.88 89 LEU A C 1
ATOM 728 O O . LEU A 1 89 ? 0.884 -6.863 13.421 1.00 94.88 89 LEU A O 1
ATOM 732 N N . LEU A 1 90 ? 1.370 -7.822 11.445 1.00 95.06 90 LEU A N 1
ATOM 733 C CA . LEU A 1 90 ? 1.705 -9.134 12.011 1.00 95.06 90 LEU A CA 1
ATOM 734 C C . LEU A 1 90 ? 2.818 -9.025 13.060 1.00 95.06 90 LEU A C 1
ATOM 736 O O . LEU A 1 90 ? 2.682 -9.549 14.165 1.00 95.06 90 LEU A O 1
ATOM 740 N N . THR A 1 91 ? 3.881 -8.287 12.731 1.00 95.06 91 THR A N 1
ATOM 741 C CA . THR A 1 91 ? 5.023 -8.063 13.628 1.00 95.06 91 THR A CA 1
ATOM 742 C C . THR A 1 91 ? 4.581 -7.390 14.925 1.00 95.06 91 THR A C 1
ATOM 744 O O . THR A 1 91 ? 4.994 -7.806 16.005 1.00 95.06 91 THR A O 1
ATOM 747 N N . ALA A 1 92 ? 3.722 -6.369 14.836 1.00 94.00 92 ALA A N 1
ATOM 748 C CA . ALA A 1 92 ? 3.200 -5.693 16.017 1.00 94.00 92 ALA A CA 1
ATOM 749 C C . ALA A 1 92 ? 2.341 -6.628 16.884 1.00 94.00 92 ALA A C 1
ATOM 751 O O . ALA A 1 92 ? 2.485 -6.635 18.102 1.00 94.00 92 ALA A O 1
ATOM 752 N N . ARG A 1 93 ? 1.498 -7.473 16.273 1.00 92.12 93 ARG A N 1
ATOM 753 C CA . ARG A 1 93 ? 0.643 -8.417 17.012 1.00 92.12 93 ARG A CA 1
ATOM 754 C C . ARG A 1 93 ? 1.43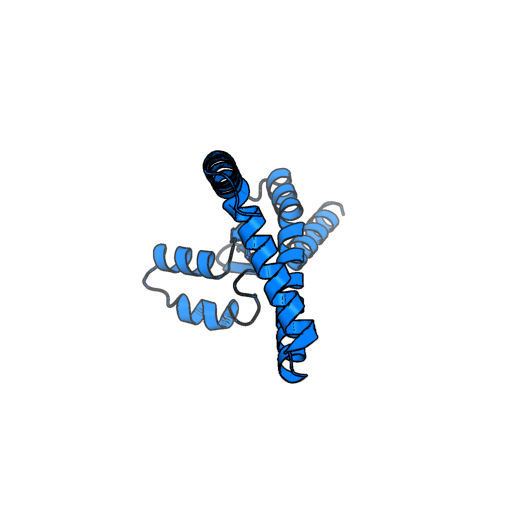1 -9.502 17.733 1.00 92.12 93 ARG A C 1
ATOM 756 O O . ARG A 1 93 ? 1.157 -9.764 18.897 1.00 92.12 93 ARG A O 1
ATOM 763 N N . GLN A 1 94 ? 2.435 -10.068 17.071 1.00 92.75 94 GLN A N 1
ATOM 764 C CA . GLN A 1 94 ? 3.329 -11.059 17.676 1.00 92.75 94 GLN A CA 1
ATOM 765 C C . GLN A 1 94 ? 4.178 -10.475 18.814 1.00 92.75 94 GLN A C 1
ATOM 767 O O . GLN A 1 94 ? 4.596 -11.210 19.703 1.00 92.75 94 GLN A O 1
ATOM 772 N N . ALA A 1 95 ? 4.453 -9.167 18.789 1.00 92.44 95 ALA A N 1
ATOM 773 C CA . ALA A 1 95 ? 5.156 -8.485 19.872 1.00 92.44 95 ALA A CA 1
ATOM 774 C C . ALA A 1 95 ? 4.245 -8.178 21.075 1.00 92.44 95 ALA A C 1
ATOM 776 O O . ALA A 1 95 ? 4.724 -8.191 22.208 1.00 92.44 95 ALA A O 1
ATOM 777 N N . ASP A 1 96 ? 2.962 -7.899 20.830 1.00 90.00 96 ASP A N 1
ATOM 778 C CA . ASP A 1 96 ? 1.976 -7.574 21.869 1.00 90.00 96 ASP A CA 1
ATOM 779 C C . ASP A 1 96 ? 1.460 -8.818 22.615 1.00 90.00 96 ASP A C 1
ATOM 781 O O . ASP A 1 96 ? 1.160 -8.739 23.808 1.00 90.00 96 ASP A O 1
ATOM 785 N N . ASP A 1 97 ? 1.327 -9.951 21.922 1.00 85.81 97 ASP A N 1
ATOM 786 C CA . ASP A 1 97 ? 0.771 -11.191 22.466 1.00 85.81 97 ASP A CA 1
ATOM 787 C C . ASP A 1 97 ? 1.452 -12.417 21.840 1.00 85.81 97 ASP A C 1
ATOM 789 O O . ASP A 1 97 ? 1.279 -12.712 20.656 1.00 85.81 97 ASP A O 1
ATOM 793 N N . ASP A 1 98 ? 2.210 -13.144 22.663 1.00 80.69 98 ASP A N 1
ATOM 794 C CA . ASP A 1 98 ? 2.933 -14.359 22.280 1.00 80.69 98 ASP A CA 1
ATOM 795 C C . ASP A 1 98 ? 2.107 -15.646 22.461 1.00 80.69 98 ASP A C 1
ATOM 797 O O . ASP A 1 98 ? 2.566 -16.733 22.103 1.00 80.69 98 ASP A O 1
ATOM 801 N N . THR A 1 99 ? 0.891 -15.538 23.006 1.00 79.56 99 THR A N 1
ATOM 802 C CA . THR A 1 99 ? 0.029 -16.686 23.320 1.00 79.56 99 THR A CA 1
ATOM 803 C C . THR A 1 99 ? -0.955 -17.016 22.203 1.00 79.56 99 THR A C 1
ATOM 805 O O . THR A 1 99 ? -1.313 -18.183 22.022 1.00 79.56 99 THR A O 1
ATOM 808 N N . THR A 1 100 ? -1.377 -16.010 21.437 1.00 86.50 100 THR A N 1
ATOM 809 C CA . THR A 1 100 ? -2.243 -16.187 20.268 1.00 86.50 100 THR A CA 1
ATOM 810 C C . THR A 1 100 ? -1.415 -16.538 19.036 1.00 86.50 100 THR A C 1
ATOM 812 O O . THR A 1 100 ? -0.405 -15.897 18.744 1.00 86.50 100 THR A O 1
ATOM 815 N N . ASP A 1 101 ? -1.874 -17.516 18.251 1.00 91.44 101 ASP A N 1
ATOM 816 C CA . ASP A 1 101 ? -1.281 -17.831 16.947 1.00 91.44 101 ASP A CA 1
ATOM 817 C C . ASP A 1 101 ? -1.671 -16.772 15.900 1.00 91.44 101 ASP A C 1
ATOM 819 O O . ASP A 1 101 ? -2.541 -16.956 15.042 1.00 91.44 101 ASP A O 1
ATOM 823 N N . TRP A 1 102 ? -1.028 -15.610 16.003 1.00 92.25 102 TRP A N 1
ATOM 824 C CA . TRP A 1 102 ? -1.224 -14.495 15.082 1.00 92.25 102 TRP A CA 1
ATOM 825 C C . TRP A 1 102 ? -0.771 -14.816 13.661 1.00 92.25 102 TRP A C 1
ATOM 827 O O . TRP A 1 102 ? -1.287 -14.208 12.726 1.00 92.25 102 TRP A O 1
ATOM 837 N N . GLN A 1 103 ? 0.144 -15.776 13.485 1.00 94.06 103 GLN A N 1
ATOM 838 C CA . GLN A 1 103 ? 0.556 -16.224 12.158 1.00 94.06 103 GLN A CA 1
ATOM 839 C C . GLN A 1 103 ? -0.604 -16.931 11.455 1.00 94.06 103 GLN A C 1
ATOM 841 O O . GLN A 1 103 ? -0.973 -16.533 10.352 1.00 94.06 103 GLN A O 1
ATOM 846 N N . ALA A 1 104 ? -1.236 -17.905 12.119 1.00 93.62 104 ALA A N 1
ATOM 847 C CA . ALA A 1 104 ? -2.400 -18.595 11.567 1.00 93.62 104 ALA A CA 1
ATOM 848 C C . ALA A 1 104 ? -3.559 -17.624 11.277 1.00 93.62 104 ALA A C 1
ATOM 850 O O . ALA A 1 104 ? -4.148 -17.666 10.197 1.00 93.62 104 ALA A O 1
ATOM 851 N N . CYS A 1 105 ? -3.840 -16.699 12.203 1.00 90.88 105 CYS A N 1
ATOM 852 C CA . CYS A 1 105 ? -4.861 -15.665 12.009 1.00 90.88 105 CYS A CA 1
ATOM 853 C C . CYS A 1 105 ? -4.563 -14.783 10.784 1.00 90.88 105 CYS A C 1
ATOM 855 O O . CYS A 1 105 ? -5.452 -14.500 9.977 1.00 90.88 105 CYS A O 1
ATOM 857 N N . PHE A 1 106 ? -3.307 -14.363 10.618 1.00 93.81 106 PHE A N 1
ATOM 858 C CA . PHE A 1 106 ? -2.877 -13.530 9.500 1.00 93.81 106 PHE A CA 1
ATOM 859 C C . PHE A 1 106 ? -2.987 -14.256 8.156 1.00 93.81 106 PHE A C 1
ATOM 861 O O . PHE A 1 106 ? -3.499 -13.679 7.192 1.00 93.81 106 PHE A O 1
ATOM 868 N N . ASP A 1 107 ? -2.555 -15.516 8.100 1.00 94.56 107 ASP A N 1
ATOM 869 C CA . ASP A 1 107 ? -2.595 -16.331 6.885 1.00 94.56 107 ASP A CA 1
ATOM 870 C C . ASP A 1 107 ? -4.034 -16.637 6.439 1.00 94.56 107 ASP A C 1
ATOM 872 O O . ASP A 1 107 ? -4.302 -16.734 5.241 1.00 94.56 107 ASP A O 1
ATOM 876 N N . GLU A 1 108 ? -4.974 -16.738 7.384 1.00 93.31 108 GLU A N 1
ATOM 877 C CA . GLU A 1 108 ? -6.394 -16.952 7.093 1.00 93.31 108 GLU A CA 1
ATOM 878 C C . GLU A 1 108 ? -7.122 -15.657 6.696 1.00 93.31 108 GLU A C 1
ATOM 880 O O . GLU A 1 108 ? -7.935 -15.664 5.772 1.00 93.31 108 GLU A O 1
ATOM 885 N N . THR A 1 109 ? -6.849 -14.540 7.381 1.00 89.69 109 THR A N 1
ATOM 886 C CA . THR A 1 109 ? -7.719 -13.348 7.315 1.00 89.69 109 THR A CA 1
ATOM 887 C C . THR A 1 109 ? -7.118 -12.144 6.594 1.00 89.69 109 THR A C 1
ATOM 889 O O . THR A 1 109 ? -7.871 -11.294 6.118 1.00 89.69 109 THR A O 1
ATOM 892 N N . ILE A 1 110 ? -5.789 -12.050 6.485 1.00 93.38 110 ILE A N 1
ATOM 893 C CA . ILE A 1 110 ? -5.103 -10.884 5.908 1.00 93.38 110 ILE A CA 1
ATOM 894 C C . ILE A 1 110 ? -4.377 -11.266 4.618 1.00 93.38 110 ILE A C 1
ATOM 896 O O . ILE A 1 110 ? -4.662 -10.705 3.560 1.00 93.38 110 ILE A O 1
ATOM 900 N N . ALA A 1 111 ? -3.470 -12.242 4.668 1.00 93.12 111 ALA A N 1
ATOM 901 C CA . ALA A 1 111 ? -2.630 -12.615 3.528 1.00 93.12 111 ALA A CA 1
ATOM 902 C C . ALA A 1 111 ? -3.404 -12.896 2.216 1.00 93.12 111 ALA A C 1
ATOM 904 O O . ALA A 1 111 ? -2.918 -12.494 1.157 1.00 93.12 111 ALA A O 1
ATOM 905 N N . PRO A 1 112 ? -4.610 -13.507 2.228 1.00 94.19 112 PRO A N 1
ATOM 906 C CA . PRO A 1 112 ? -5.366 -13.765 1.000 1.00 94.19 112 PRO A CA 1
ATOM 907 C C . PRO A 1 112 ? -5.998 -12.518 0.363 1.00 94.19 112 PRO A C 1
ATOM 909 O O . PRO A 1 112 ? -6.403 -12.563 -0.800 1.00 94.19 112 PRO A O 1
ATOM 912 N N . HIS A 1 113 ? -6.133 -11.423 1.116 1.00 92.62 113 HIS A N 1
ATOM 913 C CA . HIS A 1 113 ? -6.912 -10.247 0.716 1.00 92.62 113 HIS A CA 1
ATOM 914 C C . HIS A 1 113 ? -6.067 -9.000 0.448 1.00 92.62 113 HIS A C 1
ATOM 916 O O . HIS A 1 113 ? -6.563 -8.069 -0.184 1.00 92.62 113 HIS A O 1
ATOM 922 N N . PHE A 1 114 ? -4.807 -8.989 0.885 1.00 94.19 114 PHE A N 1
ATOM 923 C CA . PHE A 1 114 ? -3.915 -7.838 0.771 1.00 94.19 114 PHE A CA 1
ATOM 924 C C . PHE A 1 114 ? -2.625 -8.206 0.044 1.00 94.19 114 PHE A C 1
ATOM 926 O O . PHE A 1 114 ? -2.028 -9.256 0.287 1.00 94.19 114 PHE A O 1
ATOM 933 N N . ASN A 1 115 ? -2.138 -7.313 -0.820 1.00 93.00 115 ASN A N 1
ATOM 934 C CA . ASN A 1 115 ? -0.793 -7.479 -1.368 1.00 93.00 115 ASN A CA 1
ATOM 935 C C . ASN A 1 115 ? 0.260 -7.165 -0.294 1.00 93.00 115 ASN A C 1
ATOM 937 O O . ASN A 1 115 ? 0.066 -6.289 0.545 1.00 93.00 115 ASN A O 1
ATOM 941 N N . ARG A 1 116 ? 1.437 -7.796 -0.383 1.00 92.06 116 ARG A N 1
ATOM 942 C CA . ARG A 1 116 ? 2.546 -7.614 0.578 1.00 92.06 116 ARG A CA 1
ATOM 943 C C . ARG A 1 116 ? 2.911 -6.150 0.863 1.00 92.06 116 ARG A C 1
ATOM 945 O O . ARG A 1 116 ? 3.287 -5.809 1.976 1.00 92.06 116 ARG A O 1
ATOM 952 N N . ASP A 1 117 ? 2.838 -5.292 -0.151 1.00 92.69 117 ASP A N 1
ATOM 953 C CA . ASP A 1 117 ? 3.254 -3.889 -0.047 1.00 92.69 117 ASP A CA 1
ATOM 954 C C . ASP A 1 117 ? 2.055 -2.920 0.088 1.00 92.69 117 ASP A C 1
ATOM 956 O O . ASP A 1 117 ? 2.244 -1.698 0.032 1.00 92.69 117 ASP A O 1
ATOM 960 N N . GLU A 1 118 ? 0.833 -3.446 0.212 1.00 94.31 118 GLU A N 1
ATOM 961 C CA . GLU A 1 118 ? -0.415 -2.688 0.332 1.00 94.31 118 GLU A CA 1
ATOM 962 C C . GLU A 1 118 ? -0.659 -2.236 1.778 1.00 94.31 118 GLU A C 1
ATOM 964 O O . GLU A 1 118 ? -0.502 -3.039 2.695 1.00 94.31 118 GLU A O 1
ATOM 969 N N . PRO A 1 119 ? -1.045 -0.972 2.013 1.00 96.62 119 PRO A N 1
ATOM 970 C CA . PRO A 1 119 ? -1.409 -0.530 3.351 1.00 96.62 119 PRO A CA 1
ATOM 971 C C . PRO A 1 119 ? -2.696 -1.208 3.837 1.00 96.62 119 PRO A C 1
ATOM 973 O O . PRO A 1 119 ? -3.640 -1.398 3.067 1.00 96.62 119 PRO A O 1
ATOM 976 N N . VAL A 1 120 ? -2.753 -1.507 5.133 1.00 97.38 120 VAL A N 1
ATOM 977 C CA . VAL A 1 120 ? -3.925 -2.093 5.795 1.00 97.38 120 VAL A CA 1
ATOM 978 C C . VAL A 1 120 ? -4.495 -1.086 6.778 1.00 97.38 120 VAL A C 1
ATOM 980 O O . VAL A 1 120 ? -3.786 -0.588 7.651 1.00 97.38 120 VAL A O 1
ATOM 983 N N . ILE A 1 121 ? -5.789 -0.811 6.660 1.00 97.19 121 ILE A N 1
ATOM 984 C CA . ILE A 1 121 ? -6.511 0.047 7.590 1.00 97.19 121 ILE A CA 1
ATOM 985 C C . ILE A 1 121 ? -7.245 -0.827 8.597 1.00 97.19 121 ILE A C 1
ATOM 987 O O . ILE A 1 121 ? -8.152 -1.580 8.243 1.00 97.19 121 ILE A O 1
ATOM 991 N N . GLU A 1 122 ? -6.856 -0.724 9.860 1.00 95.88 122 GLU A N 1
ATOM 992 C CA . GLU A 1 122 ? -7.504 -1.418 10.963 1.00 95.88 122 GLU A CA 1
ATOM 993 C C . GLU A 1 122 ? -8.518 -0.502 11.646 1.00 95.88 122 GLU A C 1
ATOM 995 O O . GLU A 1 122 ? -8.165 0.560 12.149 1.00 95.88 122 GLU A O 1
ATOM 1000 N N . PHE A 1 123 ? -9.763 -0.957 11.738 1.00 95.12 123 PHE A N 1
ATOM 1001 C CA . PHE A 1 123 ? -10.806 -0.345 12.551 1.00 95.12 123 PHE A CA 1
ATOM 1002 C C . PHE A 1 123 ? -10.940 -1.131 13.855 1.00 95.12 123 PHE A C 1
ATOM 1004 O O . PHE A 1 123 ? -11.340 -2.299 13.849 1.00 95.12 123 PHE A O 1
ATOM 1011 N N . LYS A 1 124 ? -10.647 -0.476 14.976 1.00 92.69 124 LYS A N 1
ATOM 1012 C CA . LYS A 1 124 ? -10.849 -0.996 16.327 1.00 92.69 124 LYS A CA 1
ATOM 1013 C C . LYS A 1 124 ? -12.288 -0.754 16.766 1.00 92.69 124 LYS A C 1
ATOM 1015 O O . LYS A 1 124 ? -12.747 0.381 16.892 1.00 92.69 124 LYS A O 1
ATOM 1020 N N . THR A 1 125 ? -12.993 -1.841 17.044 1.00 84.19 125 THR A N 1
ATOM 1021 C CA . THR A 1 125 ? -14.322 -1.842 17.665 1.00 84.19 125 THR A CA 1
ATOM 1022 C C . THR A 1 125 ? -14.259 -2.541 19.019 1.00 84.19 125 THR A C 1
ATOM 1024 O O . THR A 1 125 ? -13.263 -3.186 19.347 1.00 84.19 125 THR A O 1
ATOM 1027 N N . THR A 1 126 ? -15.297 -2.400 19.844 1.00 79.75 126 THR A N 1
ATOM 1028 C CA . THR A 1 126 ? -15.339 -2.979 21.192 1.00 79.75 126 THR A CA 1
ATOM 1029 C C . THR A 1 126 ? -15.184 -4.504 21.133 1.00 79.75 126 THR A C 1
ATOM 1031 O O . THR A 1 126 ? -16.134 -5.227 20.849 1.00 79.75 126 THR A O 1
ATOM 1034 N N . GLY A 1 127 ? -13.965 -4.984 21.389 1.00 76.94 127 GLY A N 1
ATOM 1035 C CA . GLY A 1 127 ? -13.611 -6.404 21.413 1.00 76.94 127 GLY A CA 1
ATOM 1036 C C . GLY A 1 127 ? -13.234 -7.033 20.066 1.00 76.94 127 GLY A C 1
ATOM 1037 O O . GLY A 1 127 ? -12.966 -8.231 20.051 1.00 76.94 127 GLY A O 1
ATOM 1038 N N . GLN A 1 128 ? -13.204 -6.282 18.955 1.00 85.00 128 GLN A N 1
ATOM 1039 C CA . GLN A 1 128 ? -12.840 -6.817 17.632 1.00 85.00 128 GLN A CA 1
ATOM 1040 C C . GLN A 1 128 ? -12.144 -5.780 16.743 1.00 85.00 128 GLN A C 1
ATOM 1042 O O . GLN A 1 128 ? -12.517 -4.604 16.739 1.00 85.00 128 GLN A O 1
ATOM 1047 N N . SER A 1 129 ? -11.201 -6.242 15.923 1.00 90.81 129 SER A N 1
ATOM 1048 C CA . SER A 1 129 ? -10.585 -5.456 14.850 1.00 90.81 129 SER A CA 1
ATOM 1049 C C . SER A 1 129 ? -11.090 -5.923 13.489 1.00 90.81 129 SER A C 1
ATOM 1051 O O . SER A 1 129 ? -11.298 -7.117 13.268 1.00 90.81 129 SER A O 1
ATOM 1053 N N . LYS A 1 130 ? -11.300 -4.977 12.572 1.00 93.69 130 LYS A N 1
ATOM 1054 C CA . LYS A 1 130 ? -11.618 -5.255 11.165 1.00 93.69 130 LYS A CA 1
ATOM 1055 C C . LYS A 1 130 ? -10.598 -4.583 10.261 1.00 93.69 130 LYS A C 1
ATOM 1057 O O . LYS A 1 130 ? -10.134 -3.491 10.577 1.00 93.69 130 LYS A O 1
ATOM 1062 N N . TYR A 1 131 ? -10.283 -5.222 9.141 1.00 95.25 131 TYR A N 1
ATOM 1063 C CA . TYR A 1 131 ? -9.187 -4.822 8.262 1.00 95.25 131 TYR A CA 1
ATOM 1064 C C . TYR A 1 131 ? -9.707 -4.516 6.865 1.00 95.25 131 TYR A C 1
ATOM 1066 O O . TYR A 1 131 ? -10.489 -5.285 6.306 1.00 95.25 131 TYR A O 1
ATOM 1074 N N . TYR A 1 132 ? -9.271 -3.391 6.311 1.00 96.19 132 TYR A N 1
ATOM 1075 C CA . TYR A 1 132 ? -9.757 -2.872 5.040 1.00 96.19 132 TYR A CA 1
ATOM 1076 C C . TYR A 1 132 ? -8.612 -2.304 4.205 1.00 96.19 132 TYR A C 1
ATOM 1078 O O . TYR A 1 132 ? -7.630 -1.789 4.739 1.00 96.19 132 TYR A O 1
ATOM 1086 N N . SER A 1 133 ? -8.761 -2.358 2.882 1.00 95.81 133 SER A N 1
ATOM 1087 C CA . SER A 1 133 ? -7.956 -1.529 1.971 1.00 95.81 133 SER A CA 1
ATOM 1088 C C . SER A 1 133 ? -8.269 -0.043 2.184 1.00 95.81 133 SER A C 1
ATOM 1090 O O . SER A 1 133 ? -9.304 0.306 2.762 1.00 95.81 133 SER A O 1
ATOM 1092 N N . CYS A 1 134 ? -7.414 0.853 1.684 1.00 94.94 134 CYS A N 1
ATOM 1093 C CA . CYS A 1 134 ? -7.664 2.297 1.766 1.00 94.94 134 CYS A CA 1
ATOM 1094 C C . CYS A 1 134 ? -8.985 2.675 1.088 1.00 94.94 134 CYS A C 1
ATOM 1096 O O . CYS A 1 134 ? -9.803 3.377 1.680 1.00 94.94 134 CYS A O 1
ATOM 1098 N N . SER A 1 135 ? -9.234 2.135 -0.107 1.00 94.94 135 SER A N 1
ATOM 1099 C CA . SER A 1 135 ? -10.470 2.384 -0.856 1.00 94.94 135 SER A CA 1
ATOM 1100 C C . SER A 1 135 ? -11.720 1.952 -0.076 1.00 94.94 135 SER A C 1
ATOM 1102 O O . SER A 1 135 ? -12.719 2.670 -0.050 1.00 94.94 135 SER A O 1
ATOM 1104 N N . GLN A 1 136 ? -11.678 0.790 0.588 1.00 95.75 136 GLN A N 1
ATOM 1105 C CA . GLN A 1 136 ? -12.785 0.316 1.427 1.00 95.75 136 GLN A CA 1
ATOM 1106 C C . GLN A 1 136 ? -12.959 1.169 2.686 1.00 95.75 136 GLN A C 1
ATOM 1108 O O . GLN A 1 136 ? -14.090 1.487 3.049 1.00 95.75 136 GLN A O 1
ATOM 1113 N N . ALA A 1 137 ? -11.858 1.550 3.337 1.00 95.94 137 ALA A N 1
ATOM 1114 C CA . ALA A 1 137 ? -11.893 2.400 4.519 1.00 95.94 137 ALA A CA 1
ATOM 1115 C C . ALA A 1 137 ? -12.545 3.753 4.213 1.00 95.94 137 ALA A C 1
ATOM 1117 O O . ALA A 1 137 ? -13.430 4.174 4.953 1.00 95.94 137 ALA A O 1
ATOM 1118 N N . ILE A 1 138 ? -12.179 4.388 3.095 1.00 95.00 138 ILE A N 1
ATOM 1119 C CA . ILE A 1 138 ? -12.791 5.648 2.649 1.00 95.00 138 ILE A CA 1
ATOM 1120 C C . ILE A 1 138 ? -14.292 5.470 2.429 1.00 95.00 138 ILE A C 1
ATOM 1122 O O . ILE A 1 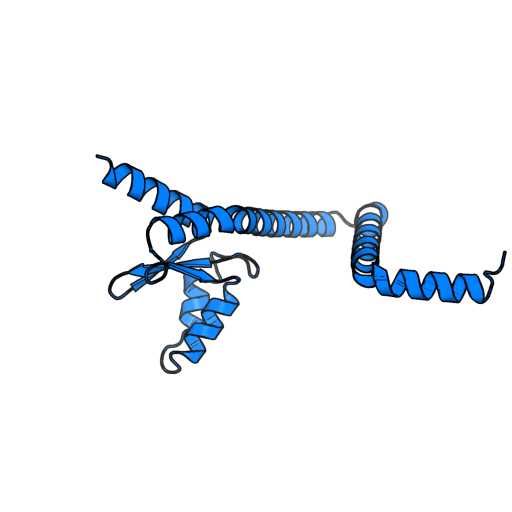138 ? -15.075 6.236 2.976 1.00 95.00 138 ILE A O 1
ATOM 1126 N N . ALA A 1 139 ? -14.711 4.421 1.716 1.00 95.12 139 ALA A N 1
ATOM 1127 C CA . ALA A 1 139 ? -16.133 4.169 1.482 1.00 95.12 139 ALA A CA 1
ATOM 1128 C C . ALA A 1 139 ? -16.934 3.992 2.790 1.00 95.12 139 ALA A C 1
ATOM 1130 O O . ALA A 1 139 ? -18.081 4.430 2.879 1.00 95.12 139 ALA A O 1
ATOM 1131 N N . ILE A 1 140 ? -16.338 3.364 3.809 1.00 94.00 140 ILE A N 1
ATOM 1132 C CA . ILE A 1 140 ? -16.952 3.206 5.136 1.00 94.00 140 ILE A CA 1
ATOM 1133 C C . ILE A 1 140 ? -17.062 4.557 5.852 1.00 94.00 140 ILE A C 1
ATOM 1135 O O . ILE A 1 140 ? -18.117 4.855 6.412 1.00 94.00 140 ILE A O 1
ATOM 1139 N N . LEU A 1 141 ? -15.996 5.359 5.838 1.00 92.12 141 LEU A N 1
ATOM 1140 C CA . LEU A 1 141 ? -15.960 6.672 6.488 1.00 92.12 141 LEU A CA 1
ATOM 1141 C C . LEU A 1 141 ? -16.956 7.644 5.836 1.00 92.12 141 LEU A C 1
ATOM 1143 O O . LEU A 1 141 ? -17.736 8.279 6.543 1.00 92.12 141 LEU A O 1
ATOM 1147 N N . ASP A 1 142 ? -17.015 7.674 4.502 1.00 91.94 142 ASP A N 1
ATOM 1148 C CA . ASP A 1 142 ? -17.973 8.489 3.744 1.00 91.94 142 ASP A CA 1
ATOM 1149 C C . ASP A 1 142 ? -19.425 8.131 4.081 1.00 91.94 142 ASP A C 1
ATOM 1151 O O . ASP A 1 142 ? -20.281 9.008 4.220 1.00 91.94 142 ASP A O 1
ATOM 1155 N N . TRP A 1 143 ? -19.722 6.836 4.225 1.00 90.00 143 TRP A N 1
ATOM 1156 C CA . TRP A 1 143 ? -21.059 6.375 4.596 1.00 90.00 143 TRP A CA 1
ATOM 1157 C C . TRP A 1 143 ? -21.445 6.799 6.021 1.00 90.00 143 TRP A C 1
ATOM 1159 O O . TRP A 1 143 ? -22.592 7.181 6.262 1.00 90.00 143 TRP A O 1
ATOM 1169 N N . GLN A 1 144 ? -20.497 6.768 6.962 1.00 83.88 144 GLN A N 1
ATOM 1170 C CA . GLN A 1 144 ? -20.734 7.205 8.342 1.00 83.88 144 GLN A CA 1
ATOM 1171 C C . GLN A 1 144 ? -21.039 8.705 8.428 1.00 83.88 144 GLN A C 1
ATOM 1173 O O . GLN A 1 144 ? -21.940 9.096 9.171 1.00 83.88 144 GLN A O 1
ATOM 1178 N N . ASP A 1 145 ? -20.348 9.528 7.640 1.00 83.25 145 ASP A N 1
ATOM 1179 C CA . ASP A 1 145 ? -20.545 10.983 7.625 1.00 83.25 145 ASP A CA 1
ATOM 1180 C C . ASP A 1 145 ? -21.926 11.373 7.055 1.00 83.25 145 ASP A C 1
ATOM 1182 O O . ASP A 1 145 ? -22.636 12.231 7.592 1.00 83.25 145 ASP A O 1
ATOM 1186 N N . GLN A 1 146 ? -22.382 10.653 6.022 1.00 78.19 146 GLN A N 1
ATOM 1187 C CA . GLN A 1 146 ? -23.723 10.821 5.444 1.00 78.19 146 GLN A CA 1
ATOM 1188 C C . GLN A 1 146 ? -24.839 10.390 6.409 1.00 78.19 146 GLN A C 1
ATOM 1190 O O . GLN A 1 146 ? -25.876 11.052 6.499 1.00 78.19 146 GLN A O 1
ATOM 1195 N N . GLY A 1 147 ? -24.628 9.299 7.152 1.00 69.75 147 GLY A N 1
ATOM 1196 C CA . GLY A 1 147 ? -25.583 8.803 8.146 1.00 69.75 147 GLY A CA 1
ATOM 1197 C C . GLY A 1 147 ? -25.694 9.683 9.395 1.00 69.75 147 GLY A C 1
ATOM 1198 O O . GLY A 1 147 ? -26.757 9.725 10.003 1.00 69.75 147 GLY A O 1
ATOM 1199 N N . ALA A 1 148 ? -24.631 10.405 9.765 1.00 60.12 148 ALA A N 1
ATOM 1200 C CA . ALA A 1 148 ? -24.635 11.344 10.891 1.00 60.12 148 ALA A CA 1
ATOM 1201 C C . ALA A 1 148 ? -25.301 12.696 10.564 1.00 60.12 148 ALA A C 1
ATOM 1203 O O . ALA A 1 148 ? -25.682 13.431 11.473 1.00 60.12 148 ALA A O 1
ATOM 1204 N N . SER A 1 149 ? -25.442 13.016 9.275 1.00 56.12 149 SER A N 1
ATOM 1205 C CA . SER A 1 149 ? -26.051 14.259 8.777 1.00 56.12 149 SER A CA 1
ATOM 1206 C C . SER A 1 149 ? -27.562 14.148 8.499 1.00 56.12 149 SER A C 1
ATOM 1208 O O . SER A 1 149 ? -28.155 15.106 7.997 1.00 56.12 149 SER A O 1
ATOM 1210 N N . SER A 1 150 ? -28.174 12.992 8.791 1.00 46.22 150 SER A N 1
ATOM 1211 C CA . SER A 1 150 ? -29.600 12.675 8.577 1.00 46.22 150 SER A CA 1
ATOM 1212 C C . SER A 1 150 ? -30.357 12.574 9.899 1.00 46.22 150 SER A C 1
ATOM 1214 O O . SER A 1 150 ? -31.510 13.058 9.951 1.00 46.22 150 SER A O 1
#

Foldseek 3Di:
DDDDPVRVVVVVVVCVVCVVVVVVVVVVVVVVCCVPPP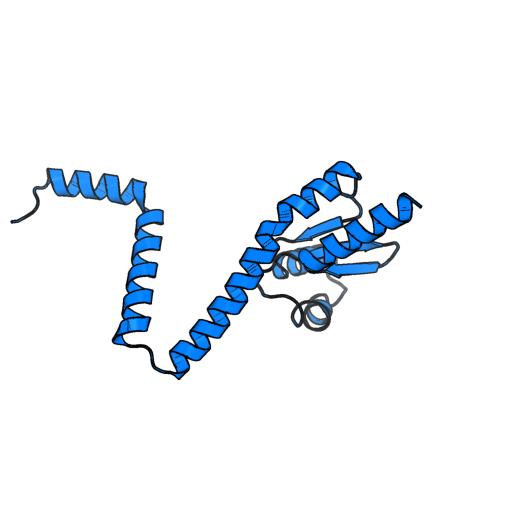DDPVNVVVVVVVVVLVVVQVVLVVLVVVVVVLCVVPVCPVFKDKAQFLVSVLVVVCVVDVPDPSVVVCVPQPVVPDDGRFIWMWGDDDVDIDIDGSVVSVVVSVVVVVVVVD

pLDDT: mean 90.24, std 9.18, range [46.22, 98.5]

Secondary structure (DSSP, 8-state):
-PPPHHHHHHHHHHHHHTHHHHHHHHHHHHHHHHHHHT--HHHHHHHHHHHHHHHHHHHHHHHHHHHHHHHHHTT-TTTEEEESSHHHHHHHHHHH-SSS-HHHHHHHHTTTTS-TTS-EEEEEETTEEEEE-HHHHHHHHHHHHHHHT-

Radius of gyration: 22.55 Å; chains: 1; bounding box: 71×34×50 Å

Sequence (150 aa):
MAQTVAQKKAQQKYNAKHKEQRKLMSYRNTARVFIRSYATDDDLAELQTLMMSRSLVNRERAQLPTVEAYMTAHDLADKLIIWDRPEDLLTARQADDDTTDWQACFDETIAPHFNRDEPVIEFKTTGQSKYYSCSQAIAILDWQDQGASS